Protein AF-A0A7W1RAB5-F1 (afdb_monomer_lite)

Sequence (135 aa):
MSQQFTPNNPLPQEAKVPTETAVFSPAVEAEIDGHLAKYPLERKRSAILPLMFIVQRERGGYLDPPGVAYLADRLGVRITDIWEVATFYSMINTEPVGKYHLQVCRTLSCKILGAGKITAQCSEKLGIKPGETTS

pLDDT: mean 82.88, std 15.84, range [36.94, 95.31]

Secondary structure (DSSP, 8-state):
--------S---S-----SS-----HHHHHHHHHHHTTS-GGGGGGGHHHHHHHHHHHTTSS--HHHHHHHHHHHT--HHHHHHHHHH-TTS-SS---SS------SHHHHHTTHHHHHHHHHHHHT--TT----

Foldseek 3Di:
DDDDPDPPDPLPPDPPQPPAADDDDPVLVVVLVVLQVVDDLVPLLVSLVVLLVSLCVVVQNADENNSLNNSCVVSVHDSVSNSVVQVVDPSHHHDHAHNDDDDQDPDPVSVVVPSVVVQVVVCVVQVHHPPDHRD

Structure (mmCIF, N/CA/C/O backbone):
data_AF-A0A7W1RAB5-F1
#
_entry.id   AF-A0A7W1RAB5-F1
#
loop_
_atom_site.group_PDB
_atom_site.id
_atom_site.type_symbol
_atom_site.label_atom_id
_atom_site.label_alt_id
_atom_site.label_comp_id
_atom_site.label_asym_id
_atom_site.label_entity_id
_atom_site.label_seq_id
_atom_site.pdbx_PDB_ins_code
_atom_site.Cartn_x
_atom_site.Cartn_y
_atom_site.Cartn_z
_atom_site.occupancy
_atom_site.B_iso_or_equiv
_atom_site.auth_seq_id
_atom_site.auth_comp_id
_atom_site.auth_asym_id
_atom_site.auth_atom_id
_atom_site.pdbx_PDB_model_num
ATOM 1 N N . MET A 1 1 ? 1.075 -20.689 28.579 1.00 40.03 1 MET A N 1
ATOM 2 C CA . MET A 1 1 ? -0.166 -20.555 27.787 1.00 40.03 1 MET A CA 1
ATOM 3 C C . MET A 1 1 ? 0.224 -20.183 26.369 1.00 40.03 1 MET A C 1
ATOM 5 O O . MET A 1 1 ? 0.344 -19.017 26.023 1.00 40.03 1 MET A O 1
ATOM 9 N N . SER A 1 2 ? 0.565 -21.218 25.614 1.00 36.94 2 SER A N 1
ATOM 10 C CA . SER A 1 2 ? 1.060 -21.219 24.243 1.00 36.94 2 SER A CA 1
ATOM 11 C C . SER A 1 2 ? -0.092 -20.911 23.290 1.00 36.94 2 SER A C 1
ATOM 13 O O . SER A 1 2 ? -0.845 -21.807 22.918 1.00 36.94 2 SER A O 1
ATOM 15 N N . GLN A 1 3 ? -0.265 -19.641 22.924 1.00 43.62 3 GLN A N 1
ATOM 16 C CA . GLN A 1 3 ? -1.143 -19.308 21.808 1.00 43.62 3 GLN A CA 1
ATOM 17 C C . GLN A 1 3 ? -0.428 -19.688 20.515 1.00 43.62 3 GLN A C 1
ATOM 19 O O . GLN A 1 3 ? 0.554 -19.069 20.113 1.00 43.62 3 GLN A O 1
ATOM 24 N N . GLN A 1 4 ? -0.903 -20.781 19.931 1.00 37.88 4 GLN A N 1
ATOM 25 C CA . GLN A 1 4 ? -0.553 -21.238 18.601 1.00 37.88 4 GLN A CA 1
ATOM 26 C C . GLN A 1 4 ? -0.887 -20.121 17.611 1.00 37.88 4 GLN A C 1
ATOM 28 O O . GLN A 1 4 ? -2.035 -19.700 17.492 1.00 37.88 4 GLN A O 1
ATOM 33 N N . PHE A 1 5 ? 0.132 -19.637 16.911 1.00 38.53 5 PHE A N 1
ATOM 34 C CA . PHE A 1 5 ? -0.039 -18.863 15.694 1.00 38.53 5 PHE A CA 1
ATOM 35 C C . PHE A 1 5 ? -0.625 -19.826 14.660 1.00 38.53 5 PHE A C 1
ATOM 37 O O . PHE A 1 5 ? 0.095 -20.654 14.113 1.00 38.53 5 PHE A O 1
ATOM 44 N N . THR A 1 6 ? -1.940 -19.808 14.463 1.00 37.47 6 THR A N 1
ATOM 45 C CA . THR A 1 6 ? -2.574 -20.516 13.351 1.00 37.47 6 THR A CA 1
ATOM 46 C C . THR A 1 6 ? -2.385 -19.663 12.098 1.00 37.47 6 THR A C 1
ATOM 48 O O . THR A 1 6 ? -2.996 -18.592 12.027 1.00 37.47 6 THR A O 1
ATOM 51 N N . PRO A 1 7 ? -1.567 -20.078 11.111 1.00 43.84 7 PRO A N 1
ATOM 52 C CA . PRO A 1 7 ? -1.529 -19.429 9.809 1.00 43.84 7 PRO A CA 1
ATOM 53 C C . PRO A 1 7 ? -2.827 -19.788 9.081 1.00 43.84 7 PRO A C 1
ATOM 55 O O . PRO A 1 7 ? -2.883 -20.739 8.312 1.00 43.84 7 PRO A O 1
ATOM 58 N N . ASN A 1 8 ? -3.904 -19.074 9.399 1.00 51.16 8 ASN A N 1
ATOM 59 C CA . ASN A 1 8 ? -5.214 -19.289 8.799 1.00 51.16 8 ASN A CA 1
ATOM 60 C C . ASN A 1 8 ? -5.558 -18.133 7.861 1.00 51.16 8 ASN A C 1
ATOM 62 O O . ASN A 1 8 ? -6.588 -17.483 7.999 1.00 51.16 8 ASN A O 1
ATOM 66 N N . ASN A 1 9 ? -4.656 -17.873 6.917 1.00 49.00 9 ASN A N 1
ATOM 67 C CA . ASN A 1 9 ? -5.061 -17.299 5.649 1.00 49.00 9 ASN A CA 1
ATOM 68 C C . ASN A 1 9 ? -4.539 -18.239 4.561 1.00 49.00 9 ASN A C 1
ATOM 70 O O . ASN A 1 9 ? -3.317 -18.356 4.418 1.00 49.00 9 ASN A O 1
ATOM 74 N N . PRO A 1 10 ? -5.408 -18.981 3.858 1.00 44.69 10 PRO A N 1
ATOM 75 C CA . PRO A 1 10 ? -4.961 -19.721 2.694 1.00 44.69 10 PRO A CA 1
ATOM 76 C C . PRO A 1 10 ? -4.328 -18.714 1.730 1.00 44.69 10 PRO A C 1
ATOM 78 O O . PRO A 1 10 ? -4.910 -17.667 1.449 1.00 44.69 10 PRO A O 1
ATOM 81 N N . LEU A 1 11 ? -3.111 -19.014 1.256 1.00 46.72 11 LEU A N 1
ATOM 82 C CA . LEU A 1 11 ? -2.552 -18.348 0.079 1.00 46.72 11 LEU A CA 1
ATOM 83 C C . LEU A 1 11 ? -3.673 -18.290 -0.964 1.00 46.72 11 LEU A C 1
ATOM 85 O O . LEU A 1 11 ? -4.289 -19.344 -1.150 1.00 46.72 11 LEU A O 1
ATOM 89 N N . PRO A 1 12 ? -3.962 -17.129 -1.589 1.00 51.72 12 PRO A N 1
ATOM 90 C CA . PRO A 1 12 ? -5.007 -17.017 -2.597 1.00 51.72 12 PRO A CA 1
ATOM 91 C C . PRO A 1 12 ? -4.892 -18.201 -3.553 1.00 51.72 12 PRO A C 1
ATOM 93 O O . PRO A 1 12 ? -3.909 -18.336 -4.286 1.00 51.72 12 PRO A O 1
ATOM 96 N N . GLN A 1 13 ? -5.825 -19.144 -3.407 1.00 49.31 13 GLN A N 1
ATOM 97 C CA . GLN A 1 13 ? -5.802 -20.396 -4.135 1.00 49.31 13 GLN A CA 1
ATOM 98 C C . GLN A 1 13 ? -5.991 -20.024 -5.601 1.00 49.31 13 GLN A C 1
ATOM 100 O O . GLN A 1 13 ? -6.983 -19.397 -5.959 1.00 49.31 13 GLN A O 1
ATOM 105 N N . GLU A 1 14 ? -4.989 -20.394 -6.401 1.00 37.94 14 GLU A N 1
ATOM 106 C CA . GLU A 1 14 ? -4.827 -20.095 -7.825 1.00 37.94 14 GLU A CA 1
ATOM 107 C C . GLU A 1 14 ? -4.285 -18.689 -8.123 1.00 37.94 14 GLU A C 1
ATOM 109 O O . GLU A 1 14 ? -5.013 -17.720 -8.337 1.00 37.94 14 GLU A O 1
ATOM 114 N N . ALA A 1 15 ? -2.958 -18.604 -8.257 1.00 47.53 15 ALA A N 1
ATOM 115 C CA . ALA A 1 15 ? -2.303 -17.554 -9.025 1.00 47.53 15 ALA A CA 1
ATOM 116 C C . ALA A 1 15 ? -2.755 -17.654 -10.495 1.00 47.53 15 ALA A C 1
ATOM 118 O O . ALA A 1 15 ? -2.050 -18.205 -11.341 1.00 47.53 15 ALA A O 1
ATOM 119 N N . LYS A 1 16 ? -3.956 -17.153 -10.808 1.00 46.34 16 LYS A N 1
ATOM 120 C CA . LYS A 1 16 ? -4.349 -16.837 -12.181 1.00 46.34 16 LYS A CA 1
ATOM 121 C C . LYS A 1 16 ? -3.280 -15.899 -12.716 1.00 46.34 16 LYS A C 1
ATOM 123 O O . LYS A 1 16 ? -3.173 -14.771 -12.243 1.00 46.34 16 LYS A O 1
ATOM 128 N N . VAL A 1 17 ? -2.463 -16.385 -13.649 1.00 50.12 17 VAL A N 1
ATOM 129 C CA . VAL A 1 17 ? -1.523 -15.549 -14.397 1.00 50.12 17 VAL A CA 1
ATOM 130 C C . VAL A 1 17 ? -2.365 -14.430 -15.011 1.00 50.12 17 VAL A C 1
ATOM 132 O O . VAL A 1 17 ? -3.231 -14.735 -15.838 1.00 50.12 17 VAL A O 1
ATOM 135 N N . PRO A 1 18 ? -2.227 -13.169 -14.565 1.00 56.16 18 PRO A N 1
ATOM 136 C CA . PRO A 1 18 ? -3.095 -12.117 -15.057 1.00 56.16 18 PRO A CA 1
ATOM 137 C C . PRO A 1 18 ? -2.796 -11.955 -16.547 1.00 56.16 18 PRO A C 1
ATOM 139 O O . PRO A 1 18 ? -1.660 -11.707 -16.935 1.00 56.16 18 PRO A O 1
ATOM 142 N N . THR A 1 19 ? -3.803 -12.193 -17.386 1.00 57.53 19 THR A N 1
ATOM 143 C CA . THR A 1 19 ? -3.682 -12.082 -18.851 1.00 57.53 19 THR A CA 1
ATOM 144 C C . THR A 1 19 ? -3.757 -10.618 -19.307 1.00 57.53 19 THR A C 1
ATOM 146 O O . THR A 1 19 ? -3.474 -10.306 -20.457 1.00 57.53 19 THR A O 1
ATOM 149 N N . GLU A 1 20 ? -4.099 -9.710 -18.391 1.00 68.75 20 GLU A N 1
ATOM 150 C CA . GLU A 1 20 ? -4.232 -8.278 -18.627 1.00 68.75 20 GLU A CA 1
ATOM 151 C C . GLU A 1 20 ? -3.265 -7.518 -17.712 1.00 68.75 20 GLU A C 1
ATOM 153 O O . GLU A 1 20 ? -3.163 -7.817 -16.519 1.00 68.75 20 GLU A O 1
ATOM 158 N N . THR A 1 21 ? -2.542 -6.554 -18.281 1.00 75.56 21 THR A N 1
ATOM 159 C CA . THR A 1 21 ? -1.577 -5.700 -17.577 1.00 75.56 21 THR A CA 1
ATOM 160 C C . THR A 1 21 ? -2.200 -4.327 -17.369 1.00 75.56 21 THR A C 1
ATOM 162 O O . THR A 1 21 ? -2.735 -3.743 -18.311 1.00 75.56 21 THR A O 1
ATOM 165 N N . ALA A 1 22 ? -2.134 -3.797 -16.146 1.00 81.94 22 ALA A N 1
ATOM 166 C CA . ALA A 1 22 ? -2.630 -2.454 -15.858 1.00 81.94 22 ALA A CA 1
ATOM 167 C C . ALA A 1 22 ? -1.862 -1.384 -16.654 1.00 81.94 22 ALA A C 1
ATOM 169 O O . ALA A 1 22 ? -0.642 -1.463 -16.784 1.00 81.94 22 ALA A O 1
ATOM 170 N N . VAL A 1 23 ? -2.577 -0.366 -17.139 1.00 83.62 23 VAL A N 1
ATOM 171 C CA . VAL A 1 23 ? -1.994 0.798 -17.821 1.00 83.62 23 VAL A CA 1
ATOM 172 C C . VAL A 1 23 ? -2.206 2.028 -16.949 1.00 83.62 23 VAL A C 1
ATOM 174 O O . VAL A 1 23 ? -3.337 2.320 -16.557 1.00 83.62 23 VAL A O 1
ATOM 177 N N . PHE A 1 24 ? -1.129 2.755 -16.657 1.00 87.00 24 PHE A N 1
ATOM 178 C CA . PHE A 1 24 ? -1.177 3.975 -15.855 1.00 87.00 24 PHE A CA 1
ATOM 179 C C . PHE A 1 24 ? -1.027 5.233 -16.713 1.00 87.00 24 PHE A C 1
ATOM 181 O O . PHE A 1 24 ? -0.578 5.197 -17.859 1.00 87.00 24 PHE A O 1
ATOM 188 N N . SER A 1 25 ? -1.444 6.372 -16.154 1.00 89.19 25 SER A N 1
ATOM 189 C CA . SER A 1 25 ? -1.278 7.665 -16.820 1.00 89.19 25 SER A CA 1
ATOM 190 C C . SER A 1 25 ? 0.209 8.049 -16.924 1.00 89.19 25 SER A C 1
ATOM 192 O O . SER A 1 25 ? 1.001 7.657 -16.063 1.00 89.19 25 SER A O 1
ATOM 194 N N . PRO A 1 26 ? 0.610 8.883 -17.905 1.00 89.44 26 PRO A N 1
ATOM 195 C CA . PRO A 1 26 ? 2.010 9.289 -18.066 1.00 89.44 26 PRO A CA 1
ATOM 196 C C . PRO A 1 26 ? 2.612 9.967 -16.826 1.00 89.44 26 PRO A C 1
ATOM 198 O O . PRO A 1 26 ? 3.807 9.856 -16.573 1.00 89.44 26 PRO A O 1
ATOM 201 N N . ALA A 1 27 ? 1.785 10.662 -16.038 1.00 91.50 27 ALA A N 1
ATOM 202 C CA . ALA A 1 27 ? 2.220 11.296 -14.797 1.00 91.50 27 ALA A CA 1
ATOM 203 C C . ALA A 1 27 ? 2.600 10.263 -13.721 1.00 91.50 27 ALA A C 1
ATOM 205 O O . ALA A 1 27 ? 3.591 10.444 -13.017 1.00 91.50 27 ALA A O 1
ATOM 206 N N . VAL A 1 28 ? 1.838 9.171 -13.625 1.00 90.81 28 VAL A N 1
ATOM 207 C CA . VAL A 1 28 ? 2.102 8.071 -12.686 1.00 90.81 28 VAL A CA 1
ATOM 208 C C . VAL A 1 28 ? 3.339 7.286 -13.115 1.00 90.81 28 VAL A C 1
ATOM 210 O O . VAL A 1 28 ? 4.176 6.968 -12.277 1.00 90.81 28 VAL A O 1
ATOM 213 N N . GLU A 1 29 ? 3.504 7.032 -14.415 1.00 91.12 29 GLU A N 1
ATOM 214 C CA . GLU A 1 29 ? 4.715 6.391 -14.948 1.00 91.12 29 GLU A CA 1
ATOM 215 C C . GLU A 1 29 ? 5.977 7.207 -14.617 1.00 91.12 29 GLU A C 1
ATOM 217 O O . GLU A 1 29 ? 6.977 6.651 -14.165 1.00 91.12 29 GLU A O 1
ATOM 222 N N . ALA A 1 30 ? 5.916 8.540 -14.721 1.00 92.25 30 ALA A N 1
ATOM 223 C CA . ALA A 1 30 ? 7.023 9.409 -14.321 1.00 92.25 30 ALA A CA 1
ATOM 224 C C . ALA A 1 30 ? 7.325 9.342 -12.807 1.00 92.25 30 ALA A C 1
ATOM 226 O O . ALA A 1 30 ? 8.490 9.384 -12.403 1.00 92.25 30 ALA A O 1
ATOM 227 N N . GLU A 1 31 ? 6.299 9.217 -11.957 1.00 92.50 31 GLU A N 1
ATOM 228 C CA . GLU A 1 31 ? 6.473 9.001 -10.512 1.00 92.50 31 GLU A CA 1
ATOM 229 C C . GLU A 1 31 ? 7.158 7.652 -10.241 1.00 92.50 31 GLU A C 1
ATOM 231 O O . GLU A 1 31 ? 8.123 7.585 -9.473 1.00 92.50 31 GLU A O 1
ATOM 236 N N . ILE A 1 32 ? 6.717 6.591 -10.921 1.00 91.44 32 ILE A N 1
ATOM 237 C CA . ILE A 1 32 ? 7.299 5.247 -10.833 1.00 91.44 32 ILE A CA 1
ATOM 238 C C . ILE A 1 32 ? 8.772 5.266 -11.248 1.00 91.44 32 ILE A C 1
ATOM 240 O O . ILE A 1 32 ? 9.617 4.743 -10.517 1.00 91.44 32 ILE A O 1
ATOM 244 N N . ASP A 1 33 ? 9.108 5.932 -12.350 1.00 91.19 33 ASP A N 1
ATOM 245 C CA . ASP A 1 33 ? 10.487 6.099 -12.814 1.00 91.19 33 ASP A CA 1
ATOM 246 C C . ASP A 1 33 ? 11.349 6.851 -11.800 1.00 91.19 33 ASP A C 1
ATOM 248 O O . ASP A 1 33 ? 12.474 6.439 -11.501 1.00 91.19 33 ASP A O 1
ATOM 252 N N . GLY A 1 34 ? 10.798 7.903 -11.191 1.00 91.69 34 GLY A N 1
ATOM 253 C CA . GLY A 1 34 ? 11.452 8.633 -10.110 1.00 91.69 34 GLY A CA 1
ATOM 254 C C . GLY A 1 34 ? 11.718 7.767 -8.874 1.00 91.69 34 GLY A C 1
ATOM 255 O O . GLY A 1 34 ? 12.733 7.942 -8.196 1.00 91.69 34 GLY A O 1
ATOM 256 N N . HIS A 1 35 ? 10.841 6.807 -8.569 1.00 90.12 35 HIS A N 1
ATOM 257 C CA . HIS A 1 35 ? 11.066 5.833 -7.501 1.00 90.12 35 HIS A CA 1
ATOM 258 C C . HIS A 1 35 ? 12.086 4.759 -7.884 1.00 90.12 35 HIS A C 1
ATOM 260 O O . HIS A 1 35 ? 12.929 4.417 -7.056 1.00 90.12 35 HIS A O 1
ATOM 266 N N . LEU A 1 36 ? 12.059 4.268 -9.123 1.00 89.69 36 LEU A N 1
ATOM 267 C CA . LEU A 1 36 ? 13.015 3.284 -9.629 1.00 89.69 36 LEU A CA 1
ATOM 268 C C . LEU A 1 36 ? 14.442 3.838 -9.687 1.00 89.69 36 LEU A C 1
ATOM 270 O O . LEU A 1 36 ? 15.378 3.127 -9.330 1.00 89.69 36 LEU A O 1
ATOM 274 N N . ALA A 1 37 ? 14.608 5.113 -10.046 1.00 91.00 37 ALA A N 1
ATOM 275 C CA . ALA A 1 37 ? 15.908 5.781 -10.125 1.00 91.00 37 ALA A CA 1
ATOM 276 C C . ALA A 1 37 ? 16.657 5.860 -8.779 1.00 91.00 37 ALA A C 1
ATOM 278 O O . ALA A 1 37 ? 17.872 6.048 -8.756 1.00 91.00 37 ALA A O 1
ATOM 279 N N . LYS A 1 38 ? 15.956 5.695 -7.648 1.00 90.94 38 LYS A N 1
ATOM 280 C CA . LYS A 1 38 ? 16.562 5.676 -6.304 1.00 90.94 38 LYS A CA 1
ATOM 281 C C . LYS A 1 38 ? 17.334 4.385 -6.022 1.00 90.94 38 LYS A C 1
ATOM 283 O O . LYS A 1 38 ? 18.097 4.336 -5.057 1.00 90.94 38 LYS A O 1
ATOM 288 N N . TYR A 1 39 ? 17.129 3.341 -6.824 1.00 89.94 39 TYR A N 1
ATOM 289 C CA . TYR A 1 39 ? 17.717 2.024 -6.614 1.00 89.94 39 TYR A CA 1
ATOM 290 C C . TYR A 1 39 ? 18.695 1.666 -7.741 1.00 89.94 39 TYR A C 1
ATOM 292 O O . TYR A 1 39 ? 18.456 2.002 -8.901 1.00 89.94 39 TYR A O 1
ATOM 30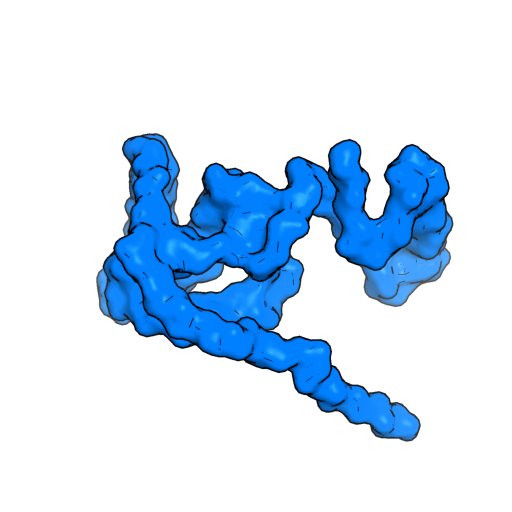0 N N . PRO A 1 40 ? 19.786 0.937 -7.440 1.00 90.06 40 PRO A N 1
ATOM 301 C CA . PRO A 1 40 ? 20.663 0.398 -8.473 1.00 90.06 40 PRO A CA 1
ATOM 302 C C . PRO A 1 40 ? 19.903 -0.518 -9.441 1.00 90.06 40 PRO A C 1
ATOM 304 O O . PRO A 1 40 ? 19.035 -1.287 -9.020 1.00 90.06 40 PRO A O 1
ATOM 307 N N . LEU A 1 41 ? 20.286 -0.502 -10.722 1.00 79.62 41 LEU A N 1
ATOM 308 C CA . LEU A 1 41 ? 19.645 -1.301 -11.779 1.00 79.62 41 LEU A CA 1
ATOM 309 C C . LEU A 1 41 ? 19.651 -2.810 -11.492 1.00 79.62 41 LEU A C 1
ATOM 311 O O . LEU A 1 41 ? 18.716 -3.507 -11.877 1.00 79.62 41 LEU A O 1
ATOM 315 N N . GLU A 1 42 ? 20.665 -3.305 -10.785 1.00 81.44 42 GLU A N 1
ATOM 316 C CA . GLU A 1 42 ? 20.783 -4.716 -10.396 1.00 81.44 42 GLU A CA 1
ATOM 317 C C . GLU A 1 42 ? 19.869 -5.096 -9.217 1.00 81.44 42 GLU A C 1
ATOM 319 O O . GLU A 1 42 ? 19.678 -6.274 -8.926 1.00 81.44 42 GLU A O 1
ATOM 324 N N . ARG A 1 43 ? 19.288 -4.113 -8.514 1.00 85.94 43 ARG A N 1
ATOM 325 C CA . ARG A 1 43 ? 18.479 -4.313 -7.298 1.00 85.94 43 ARG A CA 1
ATOM 326 C C . ARG A 1 43 ? 17.093 -3.677 -7.394 1.00 85.94 43 ARG A C 1
ATOM 328 O O . ARG A 1 43 ? 16.566 -3.169 -6.405 1.00 85.94 43 ARG A O 1
ATOM 335 N N . LYS A 1 44 ? 16.460 -3.774 -8.567 1.00 83.25 44 LYS A N 1
ATOM 336 C CA . LYS A 1 44 ? 15.089 -3.282 -8.803 1.00 83.25 44 LYS A CA 1
ATOM 337 C C . LYS A 1 44 ? 14.051 -3.895 -7.856 1.00 83.25 44 LYS A C 1
ATOM 339 O O . LYS A 1 44 ? 13.109 -3.211 -7.477 1.00 83.25 44 LYS A O 1
ATOM 344 N N . ARG A 1 45 ? 14.262 -5.132 -7.377 1.00 86.94 45 ARG A N 1
ATOM 345 C CA . ARG A 1 45 ? 13.390 -5.802 -6.386 1.00 86.94 45 ARG A CA 1
ATOM 346 C C . ARG A 1 45 ? 13.144 -4.957 -5.125 1.00 86.94 45 ARG A C 1
ATOM 348 O O . ARG A 1 45 ? 12.067 -5.029 -4.545 1.00 86.94 45 ARG A O 1
ATOM 355 N N . SER A 1 46 ? 14.098 -4.124 -4.711 1.00 88.88 46 SER A N 1
ATOM 356 C CA . SER A 1 46 ? 13.948 -3.256 -3.533 1.00 88.88 46 SER A CA 1
ATOM 357 C C . SER A 1 46 ? 12.854 -2.194 -3.690 1.00 88.88 46 SER A C 1
ATOM 359 O O . SER A 1 46 ? 12.364 -1.665 -2.696 1.00 88.88 46 SER A O 1
ATOM 361 N N . ALA A 1 47 ? 12.460 -1.892 -4.928 1.00 91.38 47 ALA A N 1
ATOM 362 C CA . ALA A 1 47 ? 11.440 -0.905 -5.239 1.00 91.38 47 ALA A CA 1
ATOM 363 C C . ALA A 1 47 ? 10.009 -1.484 -5.227 1.00 91.38 47 ALA A C 1
ATOM 365 O O . ALA A 1 47 ? 9.061 -0.730 -5.416 1.00 91.38 47 ALA A O 1
ATOM 366 N N . ILE A 1 48 ? 9.820 -2.789 -4.965 1.00 91.38 48 ILE A N 1
ATOM 367 C CA . ILE A 1 48 ? 8.486 -3.423 -4.956 1.00 91.38 48 ILE A CA 1
ATOM 368 C C . ILE A 1 48 ? 7.517 -2.667 -4.042 1.00 91.38 48 ILE A C 1
ATOM 370 O O . ILE A 1 48 ? 6.436 -2.288 -4.479 1.00 91.38 48 ILE A O 1
ATOM 374 N N . LEU A 1 49 ? 7.910 -2.406 -2.792 1.00 91.56 49 LEU A N 1
ATOM 375 C CA . LEU A 1 49 ? 7.024 -1.790 -1.805 1.00 91.56 49 LEU A CA 1
ATOM 376 C C . LEU A 1 49 ? 6.550 -0.377 -2.206 1.00 91.56 49 LEU A C 1
ATOM 378 O O . LEU A 1 49 ? 5.340 -0.158 -2.221 1.00 91.56 49 LEU A O 1
ATOM 382 N N . PRO A 1 50 ? 7.428 0.590 -2.556 1.00 92.25 50 PRO A N 1
ATOM 383 C CA . PRO A 1 50 ? 6.961 1.911 -2.977 1.00 92.25 50 PRO A CA 1
ATOM 384 C C . PRO A 1 50 ? 6.130 1.870 -4.264 1.00 92.25 50 PRO A C 1
ATOM 386 O O . PRO A 1 50 ? 5.153 2.606 -4.363 1.00 92.25 50 PRO A O 1
ATOM 389 N N . LEU A 1 51 ? 6.462 1.001 -5.225 1.00 92.50 51 LEU A N 1
ATOM 390 C CA . LEU A 1 51 ? 5.667 0.876 -6.447 1.00 92.50 51 LEU A CA 1
ATOM 391 C C . LEU A 1 51 ? 4.283 0.269 -6.166 1.00 92.50 51 LEU A C 1
ATOM 393 O O . LEU A 1 51 ? 3.295 0.726 -6.735 1.00 92.50 51 LEU A O 1
ATOM 397 N N . MET A 1 52 ? 4.183 -0.702 -5.252 1.00 92.56 52 MET A N 1
ATOM 398 C CA . MET A 1 52 ? 2.896 -1.253 -4.811 1.00 92.56 52 MET A CA 1
ATOM 399 C C . MET A 1 52 ? 1.983 -0.185 -4.217 1.00 92.56 52 MET A C 1
ATOM 401 O O . MET A 1 52 ? 0.795 -0.186 -4.521 1.00 92.56 52 MET A O 1
ATOM 405 N N . PHE A 1 53 ? 2.520 0.749 -3.426 1.00 91.56 53 PHE A N 1
ATOM 406 C CA . PHE A 1 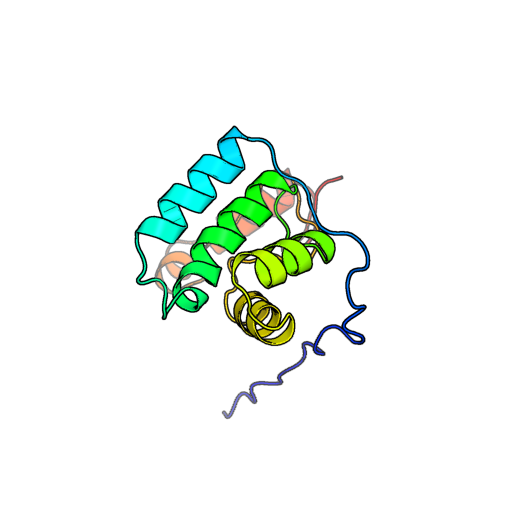53 ? 1.727 1.860 -2.892 1.00 91.56 53 PHE A CA 1
ATOM 407 C C . PHE A 1 53 ? 1.157 2.759 -3.993 1.00 91.56 53 PHE A C 1
ATOM 409 O O . PHE A 1 53 ? -0.001 3.166 -3.900 1.00 91.56 53 PHE A O 1
ATOM 416 N N . ILE A 1 54 ? 1.944 3.052 -5.033 1.00 92.75 54 ILE A N 1
ATOM 417 C CA . ILE A 1 54 ? 1.486 3.852 -6.177 1.00 92.75 54 ILE A CA 1
ATOM 418 C C . ILE A 1 54 ? 0.368 3.105 -6.910 1.00 92.75 54 ILE A C 1
ATOM 420 O O . ILE A 1 54 ? -0.716 3.650 -7.093 1.00 92.75 54 ILE A O 1
ATOM 424 N N . VAL A 1 55 ? 0.587 1.830 -7.243 1.00 92.25 55 VAL A N 1
ATOM 425 C CA . VAL A 1 55 ? -0.418 0.994 -7.915 1.00 92.25 55 VAL A CA 1
ATOM 426 C C . VAL A 1 55 ? -1.707 0.915 -7.096 1.00 92.25 55 VAL A C 1
ATOM 428 O O . VAL A 1 55 ? -2.785 1.169 -7.622 1.00 92.25 55 VAL A O 1
ATOM 431 N N . GLN A 1 56 ? -1.615 0.636 -5.797 1.00 91.75 56 GLN A N 1
ATOM 432 C CA . GLN A 1 56 ? -2.777 0.555 -4.914 1.00 91.75 56 GLN A CA 1
ATOM 433 C C . GLN A 1 56 ? -3.553 1.881 -4.857 1.00 91.75 56 GLN A C 1
ATOM 435 O O . GLN A 1 56 ? -4.784 1.872 -4.841 1.00 91.75 56 GLN A O 1
ATOM 440 N N . ARG A 1 57 ? -2.858 3.027 -4.857 1.00 90.62 57 ARG A N 1
ATOM 441 C CA . ARG A 1 57 ? -3.482 4.359 -4.863 1.00 90.62 57 ARG A CA 1
ATOM 442 C C . ARG A 1 57 ? -4.285 4.601 -6.138 1.00 90.62 57 ARG A C 1
ATOM 444 O O . ARG A 1 57 ? -5.440 5.009 -6.056 1.00 90.62 57 ARG A O 1
ATOM 451 N N . GLU A 1 58 ? -3.695 4.318 -7.295 1.00 90.06 58 GLU A N 1
ATOM 452 C CA . GLU A 1 58 ? -4.341 4.550 -8.592 1.00 90.06 58 GLU A CA 1
ATOM 453 C C . GLU A 1 58 ? -5.497 3.577 -8.861 1.00 90.06 58 GLU A C 1
ATOM 455 O O . GLU A 1 58 ? -6.407 3.881 -9.630 1.00 90.06 58 GLU A O 1
ATOM 460 N N . ARG A 1 59 ? -5.498 2.409 -8.209 1.00 88.44 59 ARG A N 1
ATOM 461 C CA . ARG A 1 59 ? -6.470 1.334 -8.461 1.00 88.44 59 ARG A CA 1
ATOM 462 C C . ARG A 1 59 ? -7.593 1.230 -7.436 1.00 88.44 59 ARG A C 1
ATOM 464 O O . ARG A 1 59 ? -8.278 0.216 -7.356 1.00 88.44 59 ARG A O 1
ATOM 471 N N . GLY A 1 60 ? -7.837 2.308 -6.694 1.00 81.00 60 GLY A N 1
ATOM 472 C CA . GLY A 1 60 ? -8.980 2.391 -5.784 1.00 81.00 60 GLY A CA 1
ATOM 473 C C . GLY A 1 60 ? -8.724 1.767 -4.413 1.00 81.00 60 GLY A C 1
ATOM 474 O O . GLY A 1 60 ? -9.662 1.336 -3.752 1.00 81.00 60 GLY A O 1
ATOM 475 N N . GLY A 1 61 ? -7.467 1.734 -3.965 1.00 84.25 61 GLY A N 1
ATOM 476 C CA . GLY A 1 61 ? -7.105 1.408 -2.586 1.00 84.25 61 GLY A CA 1
ATOM 477 C C . GLY A 1 61 ? -6.792 -0.062 -2.317 1.00 84.25 61 GLY A C 1
ATOM 478 O O . GLY A 1 61 ? -6.489 -0.396 -1.170 1.00 84.25 61 GLY A O 1
ATOM 479 N N . TYR A 1 62 ? -6.803 -0.924 -3.335 1.00 88.38 62 TYR A N 1
ATOM 480 C CA . TYR A 1 62 ? -6.413 -2.332 -3.225 1.00 88.38 62 TYR A CA 1
ATOM 481 C C . TYR A 1 62 ? -5.538 -2.777 -4.400 1.00 88.38 62 TYR A C 1
ATOM 483 O O . TYR A 1 62 ? -5.457 -2.108 -5.429 1.00 88.38 62 TYR A O 1
ATOM 491 N N . LEU A 1 63 ? -4.834 -3.887 -4.202 1.00 88.31 63 LEU A N 1
ATOM 492 C CA . LEU A 1 63 ? -3.950 -4.500 -5.173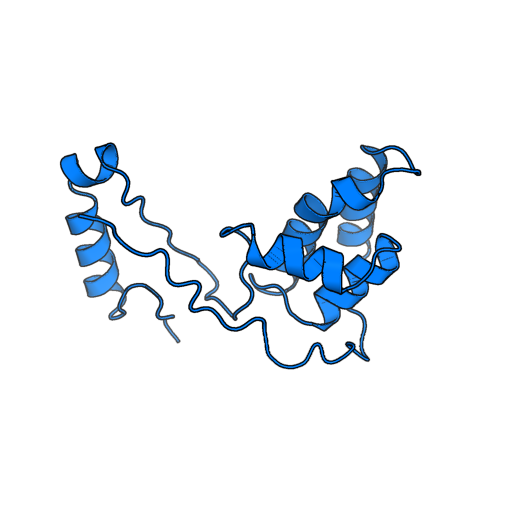 1.00 88.31 63 LEU A CA 1
ATOM 493 C C . LEU A 1 63 ? -4.679 -5.646 -5.865 1.00 88.31 63 LEU A C 1
ATOM 495 O O . LEU A 1 63 ? -4.925 -6.698 -5.280 1.00 88.31 63 LEU A O 1
ATOM 499 N N . ASP A 1 64 ? -5.005 -5.439 -7.128 1.00 87.31 64 ASP A N 1
ATOM 500 C CA . ASP A 1 64 ? -5.697 -6.410 -7.957 1.00 87.31 64 ASP A CA 1
ATOM 501 C C . ASP A 1 64 ? -4.722 -7.141 -8.917 1.00 87.31 64 ASP A C 1
ATOM 503 O O . ASP A 1 64 ? -3.592 -6.683 -9.139 1.00 87.31 64 ASP A O 1
ATOM 507 N N . PRO A 1 65 ? -5.139 -8.266 -9.531 1.00 87.81 65 PRO A N 1
ATOM 508 C CA . PRO A 1 65 ? -4.244 -9.092 -10.342 1.00 87.81 65 PRO A CA 1
ATOM 509 C C . PRO A 1 65 ? -3.555 -8.360 -11.519 1.00 87.81 65 PRO A C 1
ATOM 511 O O . PRO A 1 65 ? -2.334 -8.491 -11.632 1.00 87.81 65 PRO A O 1
ATOM 514 N N . PRO A 1 66 ? -4.236 -7.549 -12.359 1.00 88.44 66 PRO A N 1
ATOM 515 C CA . PRO A 1 66 ? -3.553 -6.753 -13.387 1.00 88.44 66 PRO A CA 1
ATOM 516 C C . PRO A 1 66 ? -2.508 -5.758 -12.848 1.00 88.44 66 PRO A C 1
ATOM 518 O O . PRO A 1 66 ? -1.529 -5.460 -13.535 1.00 88.44 66 PRO A O 1
ATOM 521 N N . GLY A 1 67 ? -2.672 -5.256 -11.617 1.00 88.44 67 GLY A N 1
ATOM 522 C CA . GLY A 1 67 ? -1.694 -4.371 -10.973 1.00 88.44 67 GLY A CA 1
ATOM 523 C C . GLY A 1 67 ? -0.429 -5.130 -10.577 1.00 88.44 67 GLY A C 1
ATOM 524 O O . GLY A 1 67 ? 0.685 -4.643 -10.764 1.00 88.44 67 GLY A O 1
ATOM 525 N N . VAL A 1 68 ? -0.596 -6.368 -10.107 1.00 89.31 68 VAL A N 1
ATOM 526 C CA . VAL A 1 68 ? 0.517 -7.284 -9.821 1.00 89.31 68 VAL A CA 1
ATOM 527 C C . VAL A 1 68 ? 1.276 -7.656 -11.094 1.00 89.31 68 VAL A C 1
ATOM 529 O O . VAL A 1 68 ? 2.506 -7.667 -11.077 1.00 89.31 68 VAL A O 1
ATOM 532 N N . ALA A 1 69 ? 0.576 -7.924 -12.202 1.00 89.44 69 ALA A N 1
ATOM 533 C CA . ALA A 1 69 ? 1.223 -8.210 -13.485 1.00 89.44 69 ALA A CA 1
ATOM 534 C C . ALA A 1 69 ? 2.061 -7.031 -13.990 1.00 89.44 69 ALA A C 1
ATOM 536 O O . ALA A 1 69 ? 3.206 -7.234 -14.389 1.00 89.44 69 ALA A O 1
ATOM 537 N N . TYR A 1 70 ? 1.539 -5.805 -13.893 1.00 91.06 70 TYR A N 1
ATOM 538 C CA . TYR A 1 70 ? 2.300 -4.600 -14.229 1.00 91.06 70 TYR A CA 1
ATOM 539 C C . TYR A 1 70 ? 3.595 -4.493 -13.414 1.00 91.06 70 TYR A C 1
ATOM 541 O O . TYR A 1 70 ? 4.668 -4.262 -13.966 1.00 91.06 70 TYR A O 1
ATOM 549 N N . LEU A 1 71 ? 3.522 -4.711 -12.099 1.00 90.75 71 LEU A N 1
ATOM 550 C CA . LEU A 1 71 ? 4.698 -4.655 -11.228 1.00 90.75 71 LEU A CA 1
ATOM 551 C C . LEU A 1 71 ? 5.723 -5.746 -11.563 1.00 90.75 71 LEU A C 1
ATOM 553 O O . LEU A 1 71 ? 6.926 -5.485 -11.518 1.00 90.75 71 LEU A O 1
ATOM 557 N N . ALA A 1 72 ? 5.254 -6.953 -11.898 1.00 90.56 72 ALA A N 1
ATOM 558 C CA . ALA A 1 72 ? 6.107 -8.077 -12.277 1.00 90.56 72 ALA A CA 1
ATOM 559 C C . ALA A 1 72 ? 6.899 -7.758 -13.547 1.00 90.56 72 ALA A C 1
ATOM 561 O O . ALA A 1 72 ? 8.121 -7.916 -13.561 1.00 90.56 72 ALA A O 1
ATOM 562 N N . ASP A 1 73 ? 6.211 -7.240 -14.565 1.00 89.62 73 ASP A N 1
ATOM 563 C CA . ASP A 1 73 ? 6.806 -6.838 -15.837 1.00 89.62 73 ASP A CA 1
ATOM 564 C C . ASP A 1 73 ? 7.783 -5.665 -15.658 1.00 89.62 73 ASP A C 1
ATOM 566 O O . ASP A 1 73 ? 8.953 -5.752 -16.035 1.00 89.62 73 ASP A O 1
ATOM 570 N N . ARG A 1 74 ? 7.357 -4.606 -14.956 1.00 89.00 74 ARG A N 1
ATOM 571 C CA . ARG A 1 74 ? 8.165 -3.396 -14.743 1.00 89.00 74 ARG A CA 1
ATOM 572 C C . ARG A 1 74 ? 9.475 -3.676 -14.006 1.00 89.00 74 ARG A C 1
ATOM 574 O O . ARG A 1 74 ? 10.509 -3.075 -14.311 1.00 89.00 74 ARG A O 1
ATOM 581 N N . LEU A 1 75 ? 9.437 -4.559 -13.011 1.00 88.31 75 LEU A N 1
ATOM 582 C CA . LEU A 1 75 ? 10.589 -4.880 -12.167 1.00 88.31 75 LEU A CA 1
ATOM 583 C C . LEU A 1 75 ? 11.389 -6.088 -12.668 1.00 88.31 75 LEU A C 1
ATOM 585 O O . LEU A 1 75 ? 12.504 -6.299 -12.186 1.00 88.31 75 LEU A O 1
ATOM 589 N N . GLY A 1 76 ? 10.851 -6.860 -13.617 1.00 88.12 76 GLY A N 1
ATOM 590 C CA . GLY A 1 76 ? 11.445 -8.111 -14.088 1.00 88.12 76 GLY A CA 1
ATOM 591 C C . GLY A 1 76 ? 11.508 -9.186 -12.999 1.00 88.12 76 GLY A C 1
ATOM 592 O O . GLY A 1 76 ? 12.476 -9.943 -12.933 1.00 88.12 76 GLY A O 1
ATOM 593 N N . VAL A 1 77 ? 10.519 -9.221 -12.100 1.00 88.69 77 VAL A N 1
ATOM 594 C CA . VAL A 1 77 ? 10.438 -10.176 -10.979 1.00 88.69 77 VAL A CA 1
ATOM 595 C C . VAL A 1 77 ? 9.278 -11.142 -11.174 1.00 88.69 77 VAL A C 1
ATOM 597 O O . VAL A 1 77 ? 8.357 -10.889 -11.948 1.00 88.69 77 VAL A O 1
ATOM 600 N N . ARG A 1 78 ? 9.288 -12.268 -10.456 1.00 89.44 78 ARG A N 1
ATOM 601 C CA . ARG A 1 78 ? 8.184 -13.227 -10.540 1.00 89.44 78 ARG A CA 1
ATOM 602 C C . ARG A 1 78 ? 6.977 -12.675 -9.790 1.00 89.44 78 ARG A C 1
ATOM 604 O O . ARG A 1 78 ? 7.116 -12.060 -8.735 1.00 89.44 78 ARG A O 1
ATOM 611 N N . ILE A 1 79 ? 5.785 -13.006 -10.275 1.00 88.62 79 ILE A N 1
ATOM 612 C CA . ILE A 1 79 ? 4.514 -12.681 -9.608 1.00 88.62 79 ILE A CA 1
ATOM 613 C C . ILE A 1 79 ? 4.502 -13.190 -8.154 1.00 88.62 79 ILE A C 1
ATOM 615 O O . ILE A 1 79 ? 3.999 -12.510 -7.263 1.00 88.62 79 ILE A O 1
ATOM 619 N N . THR A 1 80 ? 5.119 -14.346 -7.888 1.00 88.56 80 THR A N 1
ATOM 620 C CA . THR A 1 80 ? 5.246 -14.907 -6.533 1.00 88.56 80 THR A CA 1
ATOM 621 C C . THR A 1 80 ? 6.010 -13.987 -5.583 1.00 88.56 80 THR A C 1
ATOM 623 O O . THR A 1 80 ? 5.580 -13.814 -4.449 1.00 88.56 80 THR A O 1
ATOM 626 N N . ASP A 1 81 ? 7.090 -13.347 -6.047 1.00 88.50 81 ASP A N 1
ATOM 627 C CA . ASP A 1 81 ? 7.891 -12.434 -5.220 1.00 88.50 81 ASP A CA 1
ATOM 628 C C . ASP A 1 81 ? 7.074 -11.193 -4.808 1.00 88.50 81 ASP A C 1
ATOM 630 O O . ASP A 1 81 ? 7.318 -10.605 -3.757 1.00 88.50 81 ASP A O 1
ATOM 634 N N . ILE A 1 82 ? 6.086 -10.796 -5.617 1.00 89.75 82 ILE A N 1
ATOM 635 C CA . ILE A 1 82 ? 5.195 -9.669 -5.318 1.00 89.75 82 ILE A CA 1
ATOM 636 C C . ILE A 1 82 ? 4.115 -10.092 -4.323 1.00 89.75 82 ILE A C 1
ATOM 638 O O . ILE 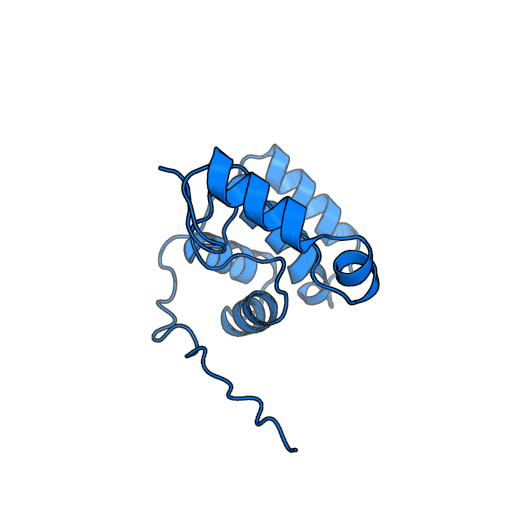A 1 82 ? 3.869 -9.373 -3.359 1.00 89.75 82 ILE A O 1
ATOM 642 N N . TRP A 1 83 ? 3.505 -11.267 -4.498 1.00 89.94 83 TRP A N 1
ATOM 643 C CA . TRP A 1 83 ? 2.511 -11.783 -3.546 1.00 89.94 83 TRP A CA 1
ATOM 644 C C . TRP A 1 83 ? 3.092 -12.056 -2.156 1.00 89.94 83 TRP A C 1
ATOM 646 O O . TRP A 1 83 ? 2.413 -11.812 -1.157 1.00 89.94 83 TRP A O 1
ATOM 656 N N . GLU A 1 84 ? 4.349 -12.497 -2.071 1.00 90.31 84 GLU A N 1
ATOM 657 C CA . GLU A 1 84 ? 5.080 -12.597 -0.801 1.00 90.31 84 GLU A CA 1
ATOM 658 C C . GLU A 1 84 ? 5.099 -11.249 -0.068 1.00 90.31 84 GLU A C 1
ATOM 660 O O . GLU A 1 84 ? 4.771 -11.173 1.113 1.00 90.31 84 GLU A O 1
ATOM 665 N N . VAL A 1 85 ? 5.420 -10.163 -0.776 1.00 90.88 85 VAL A N 1
ATOM 666 C CA . VAL A 1 85 ? 5.453 -8.814 -0.195 1.00 90.88 85 VAL A CA 1
ATOM 667 C C . VAL A 1 85 ? 4.042 -8.309 0.127 1.00 90.88 85 VAL A C 1
ATOM 669 O O . VAL A 1 85 ? 3.832 -7.754 1.206 1.00 90.88 85 VAL A O 1
ATOM 672 N N . ALA A 1 86 ? 3.069 -8.539 -0.760 1.00 90.44 86 ALA A N 1
ATOM 673 C CA . ALA A 1 86 ? 1.676 -8.125 -0.572 1.00 90.44 86 ALA A CA 1
ATOM 674 C C . ALA A 1 86 ? 1.060 -8.728 0.696 1.00 90.44 86 ALA A C 1
ATOM 676 O O . ALA A 1 86 ? 0.381 -8.041 1.448 1.00 90.44 86 ALA A O 1
ATOM 677 N N . THR A 1 87 ? 1.314 -10.015 0.941 1.00 89.19 87 THR A N 1
ATOM 678 C CA . THR A 1 87 ? 0.769 -10.739 2.099 1.00 89.19 87 THR A CA 1
ATOM 679 C C . THR A 1 87 ? 1.546 -10.473 3.386 1.00 89.19 87 THR A C 1
ATOM 681 O O . THR A 1 87 ? 0.992 -10.609 4.476 1.00 89.19 87 THR A O 1
ATOM 684 N N . PHE A 1 88 ? 2.814 -10.067 3.282 1.00 91.88 88 PHE A N 1
ATOM 685 C CA . PHE A 1 88 ? 3.650 -9.761 4.438 1.00 91.88 88 PHE A CA 1
ATOM 686 C C . PHE A 1 88 ? 3.327 -8.397 5.065 1.00 91.88 88 PHE A C 1
ATOM 688 O O . PHE A 1 88 ? 3.306 -8.266 6.291 1.00 91.88 88 PHE A O 1
ATOM 695 N N . TYR A 1 89 ? 3.074 -7.370 4.248 1.00 91.12 89 TYR A N 1
ATOM 696 C CA . TYR A 1 89 ? 2.811 -6.016 4.737 1.00 91.12 89 TYR A CA 1
ATOM 697 C C . TYR A 1 89 ? 1.314 -5.733 4.874 1.00 91.12 89 TYR A C 1
ATOM 699 O O . TYR A 1 89 ? 0.616 -5.548 3.886 1.00 91.12 89 TYR A O 1
ATOM 707 N N . SER A 1 90 ? 0.842 -5.537 6.109 1.00 88.44 90 SER A N 1
ATOM 708 C CA . SER A 1 90 ? -0.573 -5.248 6.412 1.00 88.44 90 SER A CA 1
ATOM 709 C C . SER A 1 90 ? -1.115 -3.924 5.854 1.00 88.44 90 SER A C 1
ATOM 711 O O . SER A 1 90 ? -2.298 -3.641 6.001 1.00 88.44 90 SER A O 1
ATOM 713 N N . MET A 1 91 ? -0.254 -3.071 5.291 1.00 90.38 91 MET A N 1
ATOM 714 C CA . MET A 1 91 ? -0.655 -1.824 4.627 1.00 90.38 91 MET A CA 1
ATOM 715 C C . MET A 1 91 ? -1.160 -2.054 3.199 1.00 90.38 91 MET A C 1
ATOM 717 O O . MET A 1 91 ? -1.853 -1.194 2.657 1.00 90.38 91 MET A O 1
ATOM 721 N N . ILE A 1 92 ? -0.777 -3.183 2.597 1.00 91.12 92 ILE A N 1
ATOM 722 C CA . ILE A 1 92 ? -1.181 -3.545 1.248 1.00 91.12 92 ILE A CA 1
ATOM 723 C C . ILE A 1 92 ? -2.487 -4.320 1.338 1.00 91.12 92 ILE A C 1
ATOM 725 O O . ILE A 1 92 ? -2.562 -5.377 1.962 1.00 91.12 92 ILE A O 1
ATOM 729 N N . ASN A 1 93 ? -3.526 -3.781 0.713 1.00 90.62 93 ASN A N 1
ATOM 730 C CA . ASN A 1 93 ? -4.848 -4.385 0.753 1.00 90.62 93 ASN A CA 1
ATOM 731 C C . ASN A 1 93 ? -4.999 -5.299 -0.463 1.00 90.62 93 ASN A C 1
ATOM 733 O O . ASN A 1 93 ? -4.889 -4.834 -1.593 1.00 90.62 93 ASN A O 1
ATOM 737 N N . THR A 1 94 ? -5.263 -6.585 -0.247 1.00 87.62 94 THR A N 1
ATOM 738 C CA . THR A 1 94 ? -5.515 -7.567 -1.322 1.00 87.62 94 THR A CA 1
ATOM 739 C C . THR A 1 94 ? -6.988 -7.662 -1.713 1.00 87.62 94 THR A C 1
ATOM 741 O O . THR A 1 94 ? -7.330 -8.283 -2.714 1.00 87.62 94 THR A O 1
ATOM 744 N N . GLU A 1 95 ? -7.862 -7.063 -0.911 1.00 86.12 95 GLU A N 1
ATOM 745 C CA . GLU A 1 95 ? -9.310 -7.067 -1.081 1.00 86.12 95 GLU A CA 1
ATOM 746 C C . GLU A 1 95 ? -9.815 -5.635 -1.279 1.00 86.12 95 GLU A C 1
ATOM 748 O O . GLU A 1 95 ? -9.193 -4.695 -0.767 1.00 86.12 95 GLU A O 1
ATOM 753 N N . PRO A 1 96 ? -10.925 -5.448 -2.013 1.00 86.62 96 PRO A N 1
ATOM 754 C CA . PRO A 1 96 ? -11.486 -4.129 -2.250 1.00 86.62 96 PRO A CA 1
ATOM 755 C C . PRO A 1 96 ? -11.871 -3.464 -0.928 1.00 86.62 96 PRO A C 1
ATOM 757 O O . PRO A 1 96 ? -12.642 -4.006 -0.138 1.00 86.62 96 PRO A O 1
ATOM 760 N N . VAL A 1 97 ? -11.345 -2.261 -0.710 1.00 87.38 97 VAL A N 1
ATOM 761 C CA . VAL A 1 97 ? -11.665 -1.428 0.452 1.00 87.38 97 VAL A CA 1
ATOM 762 C C . VAL A 1 97 ? -12.441 -0.188 0.035 1.00 87.38 97 VAL A C 1
ATOM 764 O O . VAL A 1 97 ? -12.366 0.261 -1.107 1.00 87.38 97 VAL A O 1
ATOM 767 N N . GLY A 1 98 ? -13.176 0.395 0.981 1.00 85.62 98 GLY A N 1
ATOM 768 C CA . GLY A 1 98 ? -13.825 1.685 0.770 1.00 85.62 98 GLY A CA 1
ATOM 769 C C . GLY A 1 98 ? -12.822 2.814 0.499 1.00 85.62 98 GLY A C 1
ATOM 770 O O . GLY A 1 98 ? -11.635 2.716 0.808 1.00 85.62 98 GLY A O 1
ATOM 771 N N . LYS A 1 99 ? -13.327 3.944 -0.014 1.00 85.56 99 LYS A N 1
ATOM 772 C CA . LYS A 1 99 ? -12.525 5.144 -0.328 1.00 85.56 99 LYS A CA 1
ATOM 773 C C . LYS A 1 99 ? -11.675 5.638 0.852 1.00 85.56 99 LYS A C 1
ATOM 775 O O . LYS A 1 99 ? -10.597 6.189 0.649 1.00 85.56 99 LYS A O 1
ATOM 780 N N . TYR A 1 100 ? -12.171 5.458 2.075 1.00 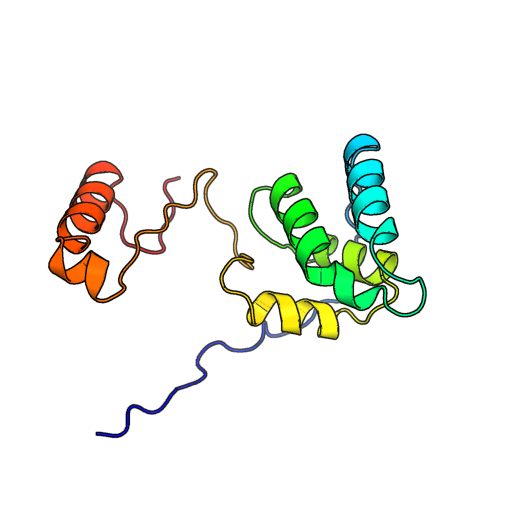87.75 100 TYR A N 1
ATOM 781 C CA . TYR A 1 100 ? -11.472 5.826 3.30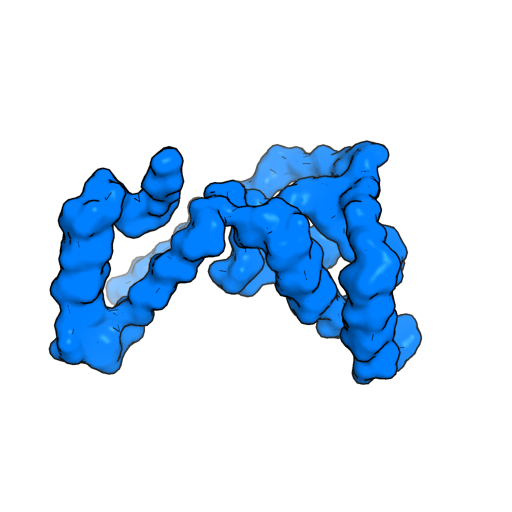1 1.00 87.75 100 TYR A CA 1
ATOM 782 C C . TYR A 1 100 ? -11.278 4.593 4.179 1.00 87.75 100 TYR A C 1
ATOM 784 O O . TYR A 1 100 ? -12.238 4.053 4.726 1.00 87.75 100 TYR A O 1
ATOM 792 N N . HIS A 1 101 ? -10.025 4.173 4.348 1.00 89.12 101 HIS A N 1
ATOM 793 C CA . HIS A 1 101 ? -9.667 3.069 5.232 1.00 89.12 101 HIS A CA 1
ATOM 794 C C . HIS A 1 101 ? -9.328 3.597 6.635 1.00 89.12 101 HIS A C 1
ATOM 796 O O . HIS A 1 101 ? -8.255 4.157 6.866 1.00 89.12 101 HIS A O 1
ATOM 802 N N . LEU A 1 102 ? -10.257 3.435 7.582 1.00 90.00 102 LEU A N 1
ATOM 803 C CA . LEU A 1 102 ? -10.094 3.894 8.964 1.00 90.00 102 LEU A CA 1
ATOM 804 C C . LEU A 1 102 ? -9.346 2.853 9.808 1.00 90.00 102 LEU A C 1
ATOM 806 O O . LEU A 1 102 ? -9.885 1.794 10.122 1.00 90.00 102 LEU A O 1
ATOM 810 N N . GLN A 1 103 ? -8.125 3.177 10.238 1.00 90.88 103 GLN A N 1
ATOM 811 C CA . GLN A 1 103 ? -7.307 2.301 11.082 1.00 90.88 103 GLN A CA 1
ATOM 812 C C . GLN A 1 103 ? -7.179 2.869 12.498 1.00 90.88 103 GLN A C 1
ATOM 814 O O . GLN A 1 103 ? -6.490 3.860 12.733 1.00 90.88 103 GLN A O 1
ATOM 819 N N . VAL A 1 104 ? -7.837 2.223 13.464 1.00 91.19 104 VAL A N 1
ATOM 820 C CA . VAL A 1 104 ? -7.738 2.596 14.883 1.00 91.19 104 VAL A CA 1
ATOM 821 C C . VAL A 1 104 ? -6.659 1.756 15.559 1.00 91.19 104 VAL A C 1
ATOM 823 O O . VAL A 1 104 ? -6.730 0.526 15.580 1.00 91.19 104 VAL A O 1
ATOM 826 N N . CYS A 1 105 ? -5.666 2.421 16.151 1.00 91.75 105 CYS A N 1
ATOM 827 C CA . CYS A 1 105 ? -4.600 1.747 16.883 1.00 91.75 105 CYS A CA 1
ATOM 828 C C . CYS A 1 105 ? -5.152 0.989 18.103 1.00 91.75 105 CYS A C 1
ATOM 830 O O . CYS A 1 105 ? -5.866 1.550 18.936 1.00 91.75 105 CYS A O 1
ATOM 832 N N . ARG A 1 106 ? -4.777 -0.290 18.227 1.00 89.62 106 ARG A N 1
ATOM 833 C CA . ARG A 1 106 ? -5.171 -1.178 19.337 1.00 89.62 106 ARG A CA 1
ATOM 834 C C . ARG A 1 106 ? -4.009 -1.574 20.256 1.00 89.62 106 ARG A C 1
ATOM 836 O O . ARG A 1 106 ? -4.185 -2.423 21.128 1.00 89.62 106 ARG A O 1
ATOM 843 N N . THR A 1 107 ? -2.837 -0.961 20.087 1.00 94.25 107 THR A N 1
ATOM 844 C CA . THR A 1 107 ? -1.670 -1.174 20.958 1.00 94.25 107 THR A CA 1
ATOM 845 C C . THR A 1 107 ? -1.964 -0.710 22.388 1.00 94.25 107 THR A C 1
ATOM 847 O O . THR A 1 107 ? -2.837 0.133 22.605 1.00 94.25 107 THR A O 1
ATOM 850 N N . LEU A 1 108 ? -1.234 -1.247 23.374 1.00 95.31 108 LEU A N 1
ATOM 851 C CA . LEU A 1 108 ? -1.476 -1.031 24.806 1.00 95.31 108 LEU A CA 1
ATOM 852 C C . LEU A 1 108 ? -1.670 0.447 25.178 1.00 95.31 108 LEU A C 1
ATOM 854 O O . LEU A 1 108 ? -2.645 0.774 25.851 1.00 95.31 108 LEU A O 1
ATOM 858 N N . SER A 1 109 ? -0.805 1.337 24.688 1.00 95.12 109 SER A N 1
ATOM 859 C CA . SER A 1 109 ? -0.887 2.774 24.972 1.00 95.12 109 SER A CA 1
ATOM 860 C C . SER A 1 109 ? -2.233 3.369 24.546 1.00 95.12 109 SER A C 1
ATOM 862 O O . SER A 1 109 ? -2.896 4.047 25.326 1.00 95.12 109 SER A O 1
ATOM 864 N N . CYS A 1 110 ? -2.696 3.049 23.336 1.00 93.00 110 CYS A N 1
ATOM 865 C CA . CYS A 1 110 ? -3.988 3.509 22.829 1.00 93.00 110 CYS A CA 1
ATOM 866 C C . CYS A 1 110 ? -5.159 2.829 23.550 1.00 93.00 110 CYS A C 1
ATOM 868 O O . CYS A 1 110 ? -6.184 3.461 23.801 1.00 93.00 110 CYS A O 1
ATOM 870 N N . LYS A 1 111 ? -5.008 1.557 23.935 1.00 93.12 111 LYS A N 1
ATOM 871 C CA . LYS A 1 111 ? -6.038 0.818 24.672 1.00 93.12 111 LYS A CA 1
ATOM 872 C C . LYS A 1 111 ? -6.315 1.442 26.043 1.00 93.12 111 LYS A C 1
ATOM 874 O O . LYS A 1 111 ? -7.482 1.613 26.385 1.00 93.12 111 LYS A O 1
ATOM 879 N N . ILE A 1 112 ? -5.272 1.825 26.785 1.00 94.50 112 ILE A N 1
ATOM 880 C CA . ILE A 1 112 ? -5.397 2.482 28.100 1.00 94.50 112 ILE A CA 1
ATOM 881 C C . ILE A 1 112 ? -6.046 3.865 27.960 1.00 94.50 112 ILE A C 1
ATOM 883 O O . ILE A 1 112 ? -6.910 4.221 28.756 1.00 94.50 112 ILE A O 1
ATOM 887 N N . LEU A 1 113 ? -5.699 4.611 26.906 1.00 93.38 113 LEU A N 1
ATOM 888 C CA . LEU A 1 113 ? -6.292 5.921 26.606 1.00 93.38 113 LEU A CA 1
ATOM 889 C C . LEU A 1 113 ? -7.731 5.848 26.061 1.00 93.38 113 LEU A C 1
ATOM 891 O O . LEU A 1 113 ? -8.352 6.879 25.818 1.00 93.38 113 LEU A O 1
ATOM 895 N N . GLY A 1 114 ? -8.290 4.647 25.892 1.00 90.88 114 GLY A N 1
ATOM 896 C CA . GLY A 1 114 ? -9.689 4.471 25.514 1.00 90.88 114 GLY A CA 1
ATOM 897 C C . GLY A 1 114 ? -9.946 4.357 24.012 1.00 90.88 114 GLY A C 1
ATOM 898 O O . GLY A 1 114 ? -11.051 4.672 23.576 1.00 90.88 114 GLY A O 1
ATOM 899 N N . ALA A 1 115 ? -9.000 3.841 23.219 1.00 91.44 115 ALA A N 1
ATOM 900 C CA . ALA A 1 115 ? -9.204 3.573 21.787 1.00 91.44 115 ALA A CA 1
ATOM 901 C C . ALA A 1 115 ? -10.449 2.717 21.485 1.00 91.44 115 ALA A C 1
ATOM 903 O O . ALA A 1 115 ? -11.088 2.903 20.454 1.00 91.44 115 ALA A O 1
ATOM 904 N N . GLY A 1 116 ? -10.858 1.838 22.410 1.00 90.12 116 GLY A N 1
ATOM 905 C CA . GLY A 1 116 ? -12.102 1.073 22.276 1.00 90.12 116 GLY A CA 1
ATOM 906 C C . GLY A 1 116 ? -13.356 1.953 22.182 1.00 90.12 116 GLY A C 1
ATOM 907 O O . GLY A 1 116 ? -14.273 1.619 21.437 1.00 90.12 116 GLY A O 1
ATOM 908 N N . LYS A 1 117 ? -13.376 3.110 22.862 1.00 92.62 117 LYS A N 1
ATOM 909 C CA . LYS A 1 117 ? -14.477 4.082 22.764 1.00 92.62 117 LYS A CA 1
ATOM 910 C C . LYS A 1 117 ? -14.533 4.710 21.372 1.00 92.62 117 LYS A C 1
ATOM 912 O O . LYS A 1 117 ? -15.617 4.870 20.826 1.00 92.62 117 LYS A O 1
ATOM 917 N N . ILE A 1 118 ? -13.370 5.000 20.784 1.00 92.12 118 ILE A N 1
ATOM 918 C CA . ILE A 1 118 ? -13.264 5.546 19.424 1.00 92.12 118 ILE A CA 1
ATOM 919 C C . ILE A 1 118 ? -13.796 4.525 18.416 1.00 92.12 118 ILE A C 1
ATOM 921 O O . ILE A 1 118 ? -14.657 4.856 17.608 1.00 92.12 118 ILE A O 1
ATOM 925 N N . THR A 1 119 ? -13.353 3.265 18.500 1.00 91.25 119 THR A N 1
ATOM 926 C CA . THR A 1 119 ? -13.854 2.200 17.617 1.00 91.25 119 THR A CA 1
ATOM 927 C C . THR A 1 119 ? -15.369 2.019 17.740 1.00 91.25 119 THR A C 1
ATOM 929 O O . THR A 1 119 ? -16.040 1.884 16.717 1.00 91.25 119 THR A O 1
ATOM 932 N N . ALA A 1 120 ? -15.921 2.054 18.959 1.00 91.38 120 ALA A N 1
ATOM 933 C CA . ALA A 1 120 ? -17.363 1.945 19.181 1.00 91.38 120 ALA A CA 1
ATOM 934 C C . ALA A 1 120 ? -18.136 3.111 18.544 1.00 91.38 120 ALA A C 1
ATOM 936 O O . ALA A 1 120 ? -19.085 2.874 17.806 1.00 91.38 120 ALA A O 1
ATOM 937 N N . GLN A 1 121 ? -17.682 4.353 18.742 1.00 92.81 121 GLN A N 1
ATOM 938 C CA . GLN A 1 121 ? -18.310 5.534 18.137 1.00 92.81 121 GLN A CA 1
ATOM 939 C C . GLN A 1 121 ? -18.236 5.527 16.607 1.00 92.81 121 GLN A C 1
ATOM 941 O O . GLN A 1 121 ? -19.189 5.929 15.943 1.00 92.81 121 GLN A O 1
ATOM 946 N N . CYS A 1 122 ? -17.119 5.076 16.028 1.00 91.06 122 CYS A N 1
ATOM 947 C CA . CYS A 1 122 ? -17.009 4.904 14.580 1.00 91.06 122 CYS A CA 1
ATOM 948 C C . CYS A 1 122 ? -17.998 3.849 14.066 1.00 91.06 122 CYS A C 1
ATOM 950 O O . CYS A 1 122 ? -18.653 4.085 13.055 1.00 91.06 122 CYS A O 1
ATOM 952 N N . SER A 1 123 ? -18.135 2.728 14.780 1.00 90.88 123 SER A N 1
ATOM 953 C CA . SER A 1 123 ? -19.048 1.638 14.406 1.00 90.88 123 SER A CA 1
ATOM 954 C C . SER A 1 123 ? -20.515 2.073 14.496 1.00 90.88 123 SER A C 1
ATOM 956 O O . SER A 1 123 ? -21.297 1.790 13.599 1.00 90.88 123 SER A O 1
ATOM 958 N N . GLU A 1 124 ? -20.882 2.821 15.540 1.00 92.88 124 GLU A N 1
ATOM 959 C CA . GLU A 1 124 ? -22.236 3.358 15.732 1.00 92.88 124 GLU A CA 1
ATOM 960 C C . GLU A 1 124 ? -22.605 4.395 14.662 1.00 92.88 124 GLU A C 1
ATOM 962 O O . GLU A 1 124 ? -23.695 4.343 14.102 1.00 92.88 124 GLU A O 1
ATOM 967 N N . LYS A 1 125 ? -21.683 5.310 14.329 1.00 91.94 125 LYS A N 1
ATOM 968 C CA . LYS A 1 125 ? -21.924 6.340 13.305 1.00 91.94 125 LYS A CA 1
ATOM 969 C C . LYS A 1 125 ? -22.032 5.776 11.893 1.00 91.94 125 LYS A C 1
ATOM 971 O O . LYS A 1 125 ? -22.804 6.300 11.099 1.00 91.94 125 LYS A O 1
ATOM 976 N N . LEU A 1 126 ? -21.214 4.778 11.567 1.00 89.56 126 LEU A N 1
ATOM 977 C CA . LEU A 1 126 ? -21.152 4.203 10.222 1.00 89.56 126 LEU A CA 1
ATOM 978 C C . LEU A 1 126 ? -22.074 2.987 10.054 1.00 89.56 126 LEU A C 1
ATOM 980 O O . LEU A 1 126 ? -22.294 2.554 8.929 1.00 89.56 126 LEU A O 1
ATOM 984 N N . GLY A 1 127 ? -22.605 2.432 11.147 1.00 89.94 127 GLY A N 1
ATOM 985 C CA . GLY A 1 127 ? -23.479 1.256 11.124 1.00 89.94 127 GLY A CA 1
ATOM 986 C C . GLY A 1 127 ? -22.774 -0.048 10.735 1.00 89.94 127 GLY A C 1
ATOM 987 O O . GLY A 1 127 ? -23.446 -1.010 10.377 1.00 89.94 127 GLY A O 1
ATOM 988 N N . ILE A 1 128 ? -21.442 -0.088 10.798 1.00 90.94 128 ILE A N 1
ATOM 989 C CA . ILE A 1 128 ? -20.615 -1.228 10.376 1.00 90.94 128 ILE A CA 1
ATOM 990 C C . ILE A 1 128 ? -19.756 -1.751 11.523 1.00 90.94 128 ILE A C 1
ATOM 992 O O . ILE A 1 128 ? -19.428 -1.024 12.465 1.00 90.94 128 ILE A O 1
ATOM 996 N N . LYS A 1 129 ? -19.347 -3.015 11.430 1.00 87.75 129 LYS A N 1
ATOM 997 C CA . LYS A 1 129 ? -18.351 -3.611 12.325 1.00 87.75 129 LYS A CA 1
ATOM 998 C C . LYS A 1 129 ? -16.934 -3.448 11.760 1.00 87.75 129 LYS A C 1
ATOM 1000 O O . LYS A 1 129 ? -16.759 -3.227 10.562 1.00 87.75 129 LYS A O 1
ATOM 1005 N N . PRO A 1 130 ? -15.888 -3.579 12.601 1.00 85.19 130 PRO A N 1
ATOM 1006 C CA . PRO A 1 130 ? -14.510 -3.579 12.119 1.00 85.19 130 PRO A CA 1
ATOM 1007 C C . PRO A 1 130 ? -14.291 -4.643 11.033 1.00 85.19 130 PRO A C 1
ATOM 1009 O O . PRO A 1 130 ? -14.503 -5.826 11.290 1.00 85.19 130 PRO A O 1
ATOM 1012 N N . GLY A 1 131 ? -13.837 -4.212 9.853 1.00 83.56 131 GLY A N 1
ATOM 1013 C CA . GLY A 1 131 ? -13.598 -5.073 8.687 1.00 83.56 131 GLY A CA 1
ATOM 1014 C C . GLY A 1 131 ? -14.696 -5.023 7.620 1.00 83.56 131 GLY A C 1
ATOM 1015 O O . GLY A 1 131 ? -14.480 -5.509 6.518 1.00 83.56 131 GLY A O 1
ATOM 1016 N N . GLU A 1 132 ? -15.843 -4.409 7.907 1.00 87.75 132 GLU A N 1
ATOM 1017 C CA . GLU A 1 132 ? -16.904 -4.199 6.920 1.00 87.75 132 GLU A CA 1
ATOM 1018 C C . GLU A 1 132 ? -16.736 -2.846 6.210 1.00 87.75 132 GLU A C 1
ATOM 1020 O O . GLU A 1 132 ? -16.058 -1.940 6.701 1.00 87.75 132 GLU A O 1
ATOM 1025 N N . THR A 1 133 ? -17.362 -2.704 5.041 1.00 86.31 133 THR A N 1
ATOM 1026 C CA . THR A 1 133 ? -17.320 -1.473 4.240 1.00 86.31 133 THR A CA 1
ATOM 1027 C C . THR A 1 133 ? -18.726 -0.896 4.108 1.00 86.31 133 THR A C 1
ATOM 1029 O O . THR A 1 133 ? -19.685 -1.633 3.893 1.00 86.31 133 THR A O 1
ATOM 1032 N N . THR A 1 134 ? -18.855 0.426 4.228 1.00 80.62 134 THR A N 1
ATOM 1033 C CA . THR A 1 134 ? -20.104 1.139 3.931 1.00 80.62 134 THR A CA 1
ATOM 1034 C C . THR A 1 134 ? -20.324 1.164 2.417 1.00 80.62 134 THR A C 1
ATOM 1036 O O . THR A 1 134 ? -19.425 1.603 1.697 1.00 80.62 134 THR A O 1
ATOM 1039 N N . SER A 1 135 ? -21.478 0.675 1.949 1.00 60.41 135 SER A N 1
ATOM 1040 C CA . SER A 1 135 ? -21.888 0.736 0.534 1.00 60.41 135 SER A CA 1
ATOM 1041 C C . SER A 1 135 ? -22.185 2.157 0.067 1.00 60.41 135 SER A C 1
ATOM 1043 O O . SER A 1 135 ? -22.663 2.958 0.902 1.00 60.41 135 SER A O 1
#

Radius of gyration: 18.05 Å; chains: 1; bounding box: 44×32×47 Å